Protein AF-A0A947DB75-F1 (afdb_monomer_lite)

Foldseek 3Di:
DDDDPPDDDDDPQQPLLLQLLCLLLVLVVVDDDDLLVVLCVQVVHDSVVSVLSNHSRRRDHDDPVSLVVSCVSSVDDPVSNVSNVVSNCVSCCVVPVVDDPPPPDDDDDDDDDDPVDPVVVVVVVVVVVVVVVVVVVVVVD

Secondary structure (DSSP, 8-state):
-PPP---PPPTTSHHHHHHHHHHHHHHHHSS-TTHHHHHHHHTT--HHHHHHHT-TT--PPPPHHHHHHHHHHTT--HHHHHHHHHHHHHT-GGGTTS------PPP-PPP----S-HHHHHHHHHHHHHHHHHHHHHTT-

Organism: NCBI:txid2840188

Structure (mmCIF, N/CA/C/O backbone):
data_AF-A0A947DB75-F1
#
_entry.id   AF-A0A947DB75-F1
#
loop_
_atom_site.group_PDB
_atom_site.id
_atom_site.type_symbol
_atom_site.label_atom_id
_atom_site.label_alt_id
_atom_site.label_comp_id
_atom_site.label_asym_id
_atom_site.label_entity_id
_atom_site.label_seq_id
_atom_site.pdbx_PDB_ins_code
_atom_site.Cartn_x
_atom_site.Cartn_y
_atom_site.Cartn_z
_atom_site.occupancy
_atom_site.B_iso_or_equiv
_atom_site.auth_seq_id
_atom_site.auth_comp_id
_atom_site.auth_asym_id
_atom_site.auth_atom_id
_atom_site.pdbx_PDB_model_num
ATOM 1 N N . MET A 1 1 ? 28.064 9.585 20.375 1.00 34.94 1 MET A N 1
ATOM 2 C CA . MET A 1 1 ? 27.024 10.282 19.590 1.00 34.94 1 MET A CA 1
ATOM 3 C C . MET A 1 1 ? 26.978 9.583 18.243 1.00 34.94 1 MET A C 1
ATOM 5 O O . MET A 1 1 ? 27.865 9.796 17.429 1.00 34.94 1 MET A O 1
ATOM 9 N N . SER A 1 2 ? 26.093 8.593 18.118 1.00 34.84 2 SER A N 1
ATOM 10 C CA . SER A 1 2 ? 26.123 7.607 17.035 1.00 34.84 2 SER A CA 1
ATOM 11 C C . SER A 1 2 ? 25.718 8.236 15.710 1.00 34.84 2 SER A C 1
ATOM 13 O O . SER A 1 2 ? 24.635 8.803 15.574 1.00 34.84 2 SER A O 1
ATOM 15 N N . VAL A 1 3 ? 26.640 8.137 14.764 1.00 39.44 3 VAL A N 1
ATOM 16 C CA . VAL A 1 3 ? 26.479 8.471 13.355 1.00 39.44 3 VAL A CA 1
ATOM 17 C C . VAL A 1 3 ? 25.422 7.555 12.739 1.00 39.44 3 VAL A C 1
ATOM 19 O O . VAL A 1 3 ? 25.436 6.345 12.948 1.00 39.44 3 VAL A O 1
ATOM 22 N N . GLN A 1 4 ? 24.482 8.169 12.027 1.00 39.66 4 GLN A N 1
ATOM 23 C CA . GLN A 1 4 ? 23.430 7.511 11.263 1.00 39.66 4 GLN A CA 1
ATOM 24 C C . GLN A 1 4 ? 24.050 6.736 10.096 1.00 39.66 4 GLN A C 1
ATOM 26 O O . GLN A 1 4 ? 24.757 7.320 9.275 1.00 39.66 4 GLN A O 1
ATOM 31 N N . ASP A 1 5 ? 23.744 5.442 10.015 1.00 30.77 5 ASP A N 1
ATOM 32 C CA . ASP A 1 5 ? 23.988 4.609 8.839 1.00 30.77 5 ASP A CA 1
ATOM 33 C C . ASP A 1 5 ? 23.106 5.100 7.680 1.00 30.77 5 ASP A C 1
ATOM 35 O O . ASP A 1 5 ? 21.936 4.734 7.531 1.00 30.77 5 ASP A O 1
ATOM 39 N N . ALA A 1 6 ? 23.666 5.994 6.869 1.00 38.47 6 ALA A N 1
ATOM 40 C CA . ALA A 1 6 ? 23.106 6.395 5.592 1.00 38.47 6 ALA A CA 1
ATOM 41 C C . ALA A 1 6 ? 23.396 5.288 4.570 1.00 38.47 6 ALA A C 1
ATOM 43 O O . ALA A 1 6 ? 24.466 5.239 3.963 1.00 38.47 6 ALA A O 1
ATOM 44 N N . ALA A 1 7 ? 22.434 4.384 4.384 1.00 39.88 7 ALA A N 1
ATOM 45 C CA . ALA A 1 7 ? 22.485 3.372 3.339 1.00 39.88 7 ALA A CA 1
ATOM 46 C C . ALA A 1 7 ? 22.646 4.040 1.959 1.00 39.88 7 ALA A C 1
ATOM 48 O O . ALA A 1 7 ? 21.758 4.741 1.471 1.00 39.88 7 ALA A O 1
ATOM 49 N N . THR A 1 8 ? 23.805 3.828 1.337 1.00 35.66 8 THR A N 1
ATOM 50 C CA . THR A 1 8 ? 24.147 4.313 -0.003 1.00 35.66 8 THR A CA 1
ATOM 51 C C . THR A 1 8 ? 23.252 3.652 -1.064 1.00 35.66 8 THR A C 1
ATOM 53 O O . THR A 1 8 ? 23.184 2.420 -1.107 1.00 35.66 8 THR A O 1
ATOM 56 N N . PRO A 1 9 ? 22.581 4.410 -1.953 1.00 43.03 9 PRO A N 1
ATOM 57 C CA . PRO A 1 9 ? 21.864 3.825 -3.079 1.00 43.03 9 PRO A CA 1
ATOM 58 C C . PRO A 1 9 ? 22.856 3.474 -4.200 1.00 43.03 9 PRO A C 1
ATOM 60 O O . PRO A 1 9 ? 23.598 4.329 -4.678 1.00 43.03 9 PRO A O 1
ATOM 63 N N . GLY A 1 10 ? 22.884 2.201 -4.605 1.00 37.94 10 GLY A N 1
ATOM 64 C CA . GLY A 1 10 ? 23.640 1.743 -5.776 1.00 37.94 10 GLY A CA 1
ATOM 65 C C . GLY A 1 10 ? 23.006 2.210 -7.102 1.00 37.94 10 GLY A C 1
ATOM 66 O O . GLY A 1 10 ? 21.806 2.495 -7.127 1.00 37.94 10 GLY A O 1
ATOM 67 N N . PRO A 1 11 ? 23.774 2.279 -8.207 1.00 42.41 11 PRO A N 1
ATOM 68 C CA . PRO A 1 11 ? 23.410 3.055 -9.396 1.00 42.41 11 PRO A CA 1
ATOM 69 C C . PRO A 1 11 ? 22.390 2.407 -10.354 1.00 42.41 11 PRO A C 1
ATOM 71 O O . PRO A 1 11 ? 21.985 3.054 -11.314 1.00 42.41 11 PRO A O 1
ATOM 74 N N . ASP A 1 12 ? 21.886 1.199 -10.082 1.00 45.78 12 ASP A N 1
ATOM 75 C CA . ASP A 1 12 ? 21.067 0.444 -11.053 1.00 45.78 12 ASP A CA 1
ATOM 76 C C . ASP A 1 12 ? 19.551 0.421 -10.744 1.00 45.78 12 ASP A C 1
ATOM 78 O O . ASP A 1 12 ? 18.783 -0.279 -11.396 1.00 45.78 12 ASP A O 1
ATOM 82 N N . GLY A 1 13 ? 19.088 1.186 -9.745 1.00 49.31 13 GLY A N 1
ATOM 83 C CA . GLY A 1 13 ? 17.689 1.166 -9.270 1.00 49.31 13 GLY A CA 1
ATOM 84 C C . GLY A 1 13 ? 16.779 2.290 -9.788 1.00 49.31 13 GLY A C 1
ATOM 85 O O . GLY A 1 13 ? 15.581 2.290 -9.519 1.00 49.31 13 GLY A O 1
ATOM 86 N N . HIS A 1 14 ? 17.317 3.272 -10.511 1.00 56.38 14 HIS A N 1
ATOM 87 C CA . HIS A 1 14 ? 16.596 4.510 -10.830 1.00 56.38 14 HIS A CA 1
ATOM 88 C C . HIS A 1 14 ? 15.458 4.392 -11.870 1.00 56.38 14 HIS A C 1
ATOM 90 O O . HIS A 1 14 ? 14.372 4.919 -11.607 1.00 56.38 14 HIS A O 1
ATOM 96 N N . PRO A 1 15 ? 15.642 3.736 -13.035 1.00 60.50 15 PRO A N 1
ATOM 97 C CA . PRO A 1 15 ? 14.621 3.741 -14.088 1.00 60.50 15 PRO A CA 1
ATOM 98 C C . PRO A 1 15 ? 13.417 2.851 -13.753 1.00 60.50 15 PRO A C 1
ATOM 100 O O . PRO A 1 15 ? 12.274 3.231 -14.006 1.00 60.50 15 PRO A O 1
ATOM 103 N N . ALA A 1 16 ? 13.650 1.704 -13.114 1.00 67.56 16 ALA A N 1
ATOM 104 C CA . ALA A 1 16 ? 12.586 0.772 -12.756 1.00 67.56 16 ALA A CA 1
ATOM 105 C C . ALA A 1 16 ? 11.750 1.274 -11.559 1.00 67.56 16 ALA A C 1
ATOM 107 O O . ALA A 1 16 ? 10.525 1.141 -11.558 1.00 67.56 16 ALA A O 1
ATOM 108 N N . VAL A 1 17 ? 12.370 1.960 -10.583 1.00 76.00 17 VAL A N 1
ATOM 109 C CA . VAL A 1 17 ? 11.629 2.638 -9.502 1.00 76.00 17 VAL A CA 1
ATOM 110 C C . VAL A 1 17 ? 10.739 3.753 -10.049 1.00 76.00 17 VAL A C 1
ATOM 112 O O . VAL A 1 17 ? 9.591 3.904 -9.626 1.00 76.00 17 VAL A O 1
ATOM 115 N N . ALA A 1 18 ? 11.229 4.513 -11.029 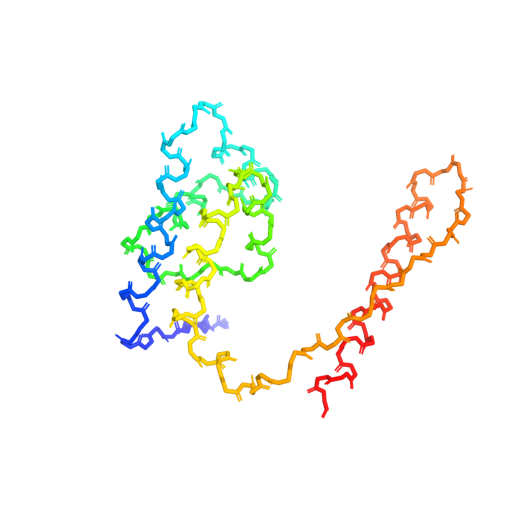1.00 79.81 18 ALA A N 1
ATOM 116 C CA . ALA A 1 18 ? 10.437 5.546 -11.684 1.00 79.81 18 ALA A CA 1
ATOM 117 C C . ALA A 1 18 ? 9.214 4.969 -12.426 1.00 79.81 18 ALA A C 1
ATOM 119 O O . ALA A 1 18 ? 8.152 5.598 -12.423 1.00 79.81 18 ALA A O 1
ATOM 120 N N . ALA A 1 19 ? 9.327 3.767 -13.004 1.00 81.06 19 ALA A N 1
ATOM 121 C CA . ALA A 1 19 ? 8.269 3.135 -13.792 1.00 81.06 19 ALA A CA 1
ATOM 122 C C . ALA A 1 19 ? 7.002 2.836 -12.972 1.00 81.06 19 ALA A C 1
ATOM 124 O O . ALA A 1 19 ? 5.915 3.299 -13.329 1.00 81.06 19 ALA A O 1
ATOM 125 N N . TYR A 1 20 ? 7.109 2.135 -11.837 1.00 83.94 20 TYR A N 1
ATOM 126 C CA . TYR A 1 20 ? 5.922 1.842 -11.019 1.00 83.94 20 TYR A CA 1
ATOM 127 C C . TYR A 1 20 ? 5.376 3.104 -10.325 1.00 83.94 20 TYR A C 1
ATOM 129 O O . TYR A 1 20 ? 4.166 3.245 -10.128 1.00 83.94 20 TYR A O 1
ATOM 137 N N . LYS A 1 21 ? 6.241 4.075 -9.998 1.00 86.38 21 LYS A N 1
ATOM 138 C CA . LYS A 1 21 ? 5.812 5.369 -9.445 1.00 86.38 21 LYS A CA 1
ATOM 139 C C . LYS A 1 21 ? 5.047 6.211 -10.459 1.00 86.38 21 LYS A C 1
ATOM 141 O O . LYS A 1 21 ? 4.132 6.934 -10.070 1.00 86.38 21 LYS A O 1
ATOM 146 N N . ALA A 1 22 ? 5.372 6.107 -11.746 1.00 86.25 22 ALA A N 1
ATOM 147 C CA . ALA A 1 22 ? 4.605 6.752 -12.805 1.00 86.25 22 ALA A CA 1
ATOM 148 C C . ALA A 1 22 ? 3.180 6.182 -12.883 1.00 86.25 22 ALA A C 1
ATOM 150 O O . ALA A 1 22 ? 2.230 6.957 -12.981 1.00 86.25 22 ALA A O 1
ATOM 151 N N . VAL A 1 23 ? 3.022 4.861 -12.727 1.00 86.75 23 VAL A N 1
ATOM 152 C CA . VAL A 1 23 ? 1.701 4.213 -12.636 1.00 86.75 23 VAL A CA 1
ATOM 153 C C . VAL A 1 23 ? 0.933 4.722 -11.413 1.00 86.75 23 VAL A C 1
ATOM 155 O O . VAL A 1 23 ? -0.219 5.128 -11.535 1.00 86.75 23 VAL A O 1
ATOM 158 N N . LEU A 1 24 ? 1.577 4.794 -10.244 1.00 87.12 24 LEU A N 1
ATOM 159 C CA . LEU A 1 24 ? 0.953 5.356 -9.041 1.00 87.12 24 LEU A CA 1
ATOM 160 C C . LEU A 1 24 ? 0.529 6.819 -9.242 1.00 87.12 24 LEU A C 1
ATOM 162 O O . LEU A 1 24 ? -0.578 7.207 -8.869 1.00 87.12 24 LEU A O 1
ATOM 166 N N . ARG A 1 25 ? 1.383 7.637 -9.863 1.00 86.94 25 ARG A N 1
ATOM 167 C CA . ARG A 1 25 ? 1.085 9.038 -10.181 1.00 86.94 25 ARG A CA 1
ATOM 168 C C . ARG A 1 25 ? -0.101 9.168 -11.134 1.00 86.94 25 ARG A C 1
ATOM 170 O O . ARG A 1 25 ? -0.932 10.049 -10.929 1.00 86.94 25 ARG A O 1
ATOM 177 N N . GLU A 1 26 ? -0.184 8.310 -12.147 1.00 86.50 26 GLU A N 1
ATOM 178 C CA . GLU A 1 26 ? -1.293 8.255 -13.101 1.00 86.50 26 GLU A CA 1
ATOM 179 C C . GLU A 1 26 ? -2.610 7.914 -12.388 1.00 86.50 26 GLU A C 1
ATOM 181 O O . GLU A 1 26 ? -3.599 8.635 -12.535 1.00 86.50 26 GLU A O 1
ATOM 186 N N . VAL A 1 27 ? -2.606 6.884 -11.536 1.00 85.38 27 VAL A N 1
ATOM 187 C CA . VAL A 1 27 ? -3.780 6.468 -10.749 1.00 85.38 27 VAL A CA 1
ATOM 188 C C . VAL A 1 27 ? -4.234 7.573 -9.789 1.00 85.38 27 VAL A C 1
ATOM 190 O O . VAL A 1 27 ? -5.431 7.841 -9.680 1.00 85.38 27 VAL A O 1
ATOM 193 N N . LEU A 1 28 ? -3.295 8.266 -9.138 1.00 83.62 28 LEU A N 1
ATOM 194 C CA . LEU A 1 28 ? -3.583 9.416 -8.271 1.00 83.62 28 LEU A CA 1
ATOM 195 C C . LEU A 1 28 ? -4.038 10.663 -9.046 1.00 83.62 28 LEU A C 1
ATOM 197 O O . LEU A 1 28 ? -4.682 11.533 -8.465 1.00 83.62 28 LEU A O 1
ATOM 201 N N . GLY A 1 29 ? -3.672 10.788 -10.324 1.00 80.81 29 GLY A N 1
ATOM 202 C CA . GLY A 1 29 ? -4.079 11.889 -11.201 1.00 80.81 29 GLY A CA 1
ATOM 203 C C . GLY A 1 29 ? -5.495 11.721 -11.754 1.00 80.81 29 GLY A C 1
ATOM 204 O O . GLY A 1 29 ? -6.223 12.701 -11.868 1.00 80.81 29 GLY A O 1
ATOM 205 N N . LYS A 1 30 ? -5.910 10.479 -12.033 1.00 82.19 30 LYS A N 1
ATOM 206 C CA . LYS A 1 30 ? -7.260 10.142 -12.521 1.00 82.19 30 LYS A CA 1
ATOM 207 C C . LYS A 1 30 ? -8.358 10.265 -11.452 1.00 82.19 30 LYS A C 1
ATOM 209 O O . LYS A 1 30 ? -9.535 10.168 -11.786 1.00 82.19 30 LYS A O 1
ATOM 214 N N . ARG A 1 31 ? -8.004 10.443 -10.173 1.00 79.44 31 ARG A N 1
ATOM 215 C CA . ARG A 1 31 ? -8.943 10.402 -9.035 1.00 79.44 31 ARG A CA 1
ATOM 216 C C . ARG A 1 31 ? -8.968 11.743 -8.276 1.00 79.44 31 ARG A C 1
ATOM 218 O O . ARG A 1 31 ? -7.920 12.149 -7.772 1.00 79.44 31 ARG A O 1
ATOM 225 N N . PRO A 1 32 ? -10.125 12.431 -8.161 1.00 70.56 32 PRO A N 1
ATOM 226 C CA . PRO A 1 32 ? -10.227 13.727 -7.477 1.00 70.56 32 PRO A CA 1
ATOM 227 C C . PRO A 1 32 ? -10.161 13.688 -5.934 1.00 70.56 32 PRO A C 1
ATOM 229 O O . PRO A 1 32 ? -10.093 12.640 -5.297 1.00 70.56 32 PRO A O 1
ATOM 232 N N . SER A 1 33 ? -10.146 14.905 -5.382 1.00 55.91 33 SER A N 1
ATOM 233 C CA . SER A 1 33 ? -9.870 15.433 -4.034 1.00 55.91 33 SER A CA 1
ATOM 234 C C . SER A 1 33 ? -9.943 14.489 -2.826 1.00 55.91 33 SER A C 1
ATOM 236 O O . SER A 1 33 ? -10.990 13.960 -2.476 1.00 55.91 33 SER A O 1
ATOM 238 N N . GLY A 1 34 ? -8.826 14.393 -2.097 1.00 69.62 34 GLY A N 1
ATOM 239 C CA . GLY A 1 34 ? -8.740 13.741 -0.783 1.00 69.62 34 GLY A CA 1
ATOM 240 C C . GLY A 1 34 ? -7.991 12.409 -0.778 1.00 69.62 34 GLY A C 1
ATOM 241 O O . GLY A 1 34 ? -7.531 11.997 0.279 1.00 69.62 34 GLY A O 1
ATOM 242 N N . MET A 1 35 ? -7.758 11.782 -1.938 1.00 80.75 35 MET A N 1
ATOM 243 C CA . MET A 1 35 ? -7.051 10.493 -2.026 1.00 80.75 35 MET A CA 1
ATOM 244 C C . MET A 1 35 ? -5.645 10.538 -1.416 1.00 80.75 35 MET A C 1
ATOM 246 O O . MET A 1 35 ? -5.269 9.659 -0.653 1.00 80.75 35 MET A O 1
ATOM 250 N N . ARG A 1 36 ? -4.883 11.610 -1.675 1.00 80.69 36 ARG A N 1
ATOM 251 C CA . ARG A 1 36 ? -3.548 11.792 -1.075 1.00 80.69 36 ARG A CA 1
ATOM 252 C C . ARG A 1 36 ? -3.601 11.901 0.449 1.00 80.69 36 ARG A C 1
ATOM 254 O O . ARG A 1 36 ? -2.695 11.424 1.119 1.00 80.69 36 ARG A O 1
ATOM 261 N N . ARG A 1 37 ? -4.661 12.511 0.985 1.00 80.06 37 ARG A N 1
ATOM 262 C CA . ARG A 1 37 ? -4.885 12.641 2.428 1.00 80.06 37 ARG A CA 1
ATOM 263 C C . ARG A 1 37 ? -5.317 11.307 3.039 1.00 80.06 37 ARG A C 1
ATOM 265 O O . ARG A 1 37 ? -4.712 10.889 4.012 1.00 80.06 37 ARG A O 1
ATOM 272 N N . ARG A 1 38 ? -6.266 10.603 2.415 1.00 81.12 38 ARG A N 1
ATOM 273 C CA . ARG A 1 38 ? -6.700 9.257 2.828 1.00 81.12 38 ARG A CA 1
ATOM 274 C C . ARG A 1 38 ? -5.554 8.251 2.789 1.00 81.12 38 ARG A C 1
ATOM 276 O O . ARG A 1 38 ? -5.444 7.415 3.671 1.00 81.12 38 ARG A O 1
ATOM 283 N N . LEU A 1 39 ? -4.679 8.361 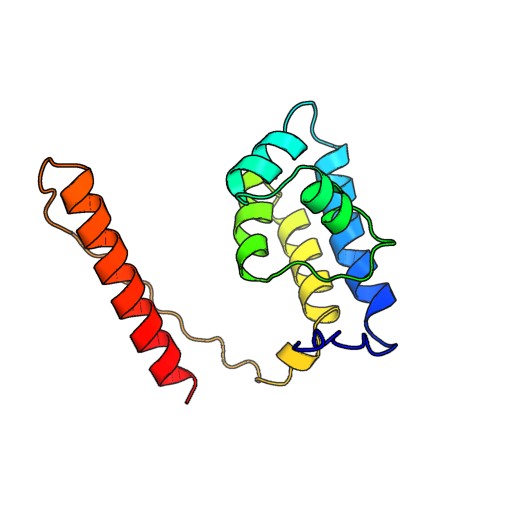1.791 1.00 83.00 39 LEU A N 1
ATOM 284 C CA . LEU A 1 39 ? -3.483 7.535 1.698 1.00 83.00 39 LEU A CA 1
ATOM 285 C C . LEU A 1 39 ? -2.472 7.874 2.799 1.00 83.00 39 LEU A C 1
ATOM 287 O O . LEU A 1 39 ? -1.875 6.972 3.366 1.00 83.00 39 LEU A O 1
ATOM 291 N N . ALA A 1 40 ? -2.296 9.154 3.134 1.00 83.19 40 ALA A N 1
ATOM 292 C CA . ALA A 1 40 ? -1.444 9.558 4.251 1.00 83.19 40 ALA A CA 1
ATOM 293 C C . ALA A 1 40 ? -1.979 9.010 5.589 1.00 83.19 40 ALA A C 1
ATOM 295 O O . ALA A 1 40 ? -1.217 8.431 6.359 1.00 83.19 40 ALA A O 1
ATOM 296 N N . GLU A 1 41 ? -3.292 9.122 5.814 1.00 80.25 41 GLU A N 1
ATOM 297 C CA . GLU A 1 41 ? -3.988 8.595 6.995 1.00 80.25 41 GLU A CA 1
ATOM 298 C C . GLU A 1 41 ? -3.863 7.063 7.092 1.00 80.25 41 GLU A C 1
ATOM 300 O O . GLU A 1 41 ? -3.451 6.558 8.129 1.00 80.25 41 GLU A O 1
ATOM 305 N N . ALA A 1 42 ? -4.124 6.327 6.005 1.00 77.06 42 ALA A N 1
ATOM 306 C CA . ALA A 1 42 ? -4.053 4.860 5.978 1.00 77.06 42 ALA A CA 1
ATOM 307 C C . ALA A 1 42 ? -2.629 4.300 6.120 1.00 77.06 42 ALA A C 1
ATOM 309 O O . ALA A 1 42 ? -2.447 3.173 6.565 1.00 77.06 42 ALA A O 1
ATOM 310 N N . LEU A 1 43 ? -1.617 5.073 5.723 1.00 76.56 43 LEU A N 1
ATOM 311 C CA . LEU A 1 43 ? -0.215 4.695 5.888 1.00 76.56 43 LEU A CA 1
ATOM 312 C C . LEU A 1 43 ? 0.355 5.138 7.243 1.00 76.56 43 LEU A C 1
ATOM 314 O O . LEU A 1 43 ? 1.520 4.856 7.512 1.00 76.56 43 LEU A O 1
ATOM 318 N N . GLU A 1 44 ? -0.424 5.858 8.060 1.00 72.50 44 GLU A N 1
ATOM 319 C CA . GLU A 1 44 ? 0.036 6.530 9.283 1.00 72.50 44 GLU A CA 1
ATOM 320 C C . GLU A 1 44 ? 1.269 7.424 9.026 1.00 72.50 44 GLU A C 1
ATOM 322 O O . GLU A 1 44 ? 2.190 7.543 9.838 1.00 72.50 44 GLU A O 1
ATOM 327 N N . ARG A 1 45 ? 1.321 8.053 7.842 1.00 79.56 45 ARG A N 1
ATOM 328 C CA . ARG A 1 45 ? 2.434 8.904 7.390 1.00 79.56 45 ARG A CA 1
ATOM 329 C C . ARG A 1 45 ? 1.976 10.316 7.052 1.00 79.56 45 ARG A C 1
ATOM 331 O O . ARG A 1 45 ? 0.799 10.617 6.900 1.00 79.56 45 ARG A O 1
ATOM 338 N N . ASN A 1 46 ? 2.951 11.211 6.908 1.00 76.62 46 ASN A N 1
ATOM 339 C CA . ASN A 1 46 ? 2.689 12.593 6.525 1.00 76.62 46 ASN A CA 1
ATOM 340 C C . ASN A 1 46 ? 2.359 12.733 5.014 1.00 76.62 46 ASN A C 1
ATOM 342 O O . ASN A 1 46 ? 2.760 11.897 4.199 1.00 76.62 46 ASN A O 1
ATOM 346 N N . PRO A 1 47 ? 1.673 13.816 4.597 1.00 72.19 47 PRO A N 1
ATOM 347 C CA . PRO A 1 47 ? 1.382 14.086 3.181 1.00 72.19 47 PRO A CA 1
ATOM 348 C C . PRO A 1 47 ? 2.634 14.227 2.293 1.00 72.19 47 PRO A C 1
ATOM 350 O O . PRO A 1 47 ? 2.579 14.005 1.077 1.00 72.19 47 PRO A O 1
ATOM 353 N N . SER A 1 48 ? 3.777 14.573 2.892 1.00 72.38 48 SER A N 1
ATOM 354 C CA . SER A 1 48 ? 5.072 14.650 2.210 1.00 72.38 48 SER A CA 1
ATOM 355 C C . SER A 1 48 ? 5.549 13.273 1.747 1.00 72.38 48 SER A C 1
ATOM 357 O O . SER A 1 48 ? 6.033 13.149 0.625 1.00 72.38 48 SER A O 1
ATOM 359 N N . PHE A 1 49 ? 5.341 12.227 2.550 1.00 78.75 49 PHE A N 1
ATOM 360 C CA . PHE A 1 49 ? 5.649 10.844 2.191 1.00 78.75 49 PHE A CA 1
ATOM 361 C C . PHE A 1 49 ? 4.853 10.409 0.960 1.00 78.75 49 PHE A C 1
ATOM 363 O O . PHE A 1 49 ? 5.429 9.904 -0.001 1.00 78.75 49 PHE A O 1
ATOM 370 N N . VAL A 1 50 ? 3.548 10.703 0.930 1.00 80.75 50 VAL A N 1
ATOM 371 C CA . VAL A 1 50 ? 2.682 10.427 -0.230 1.00 80.75 50 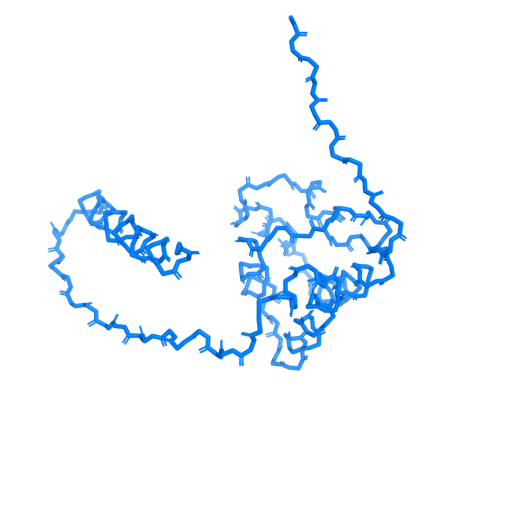VAL A CA 1
ATOM 372 C C . VAL A 1 50 ? 3.197 11.123 -1.495 1.00 80.75 50 VAL A C 1
ATOM 374 O O . VAL A 1 50 ? 3.209 10.542 -2.581 1.00 80.75 50 VAL A O 1
ATOM 377 N N . SER A 1 51 ? 3.676 12.357 -1.356 1.00 79.75 51 SER A N 1
ATOM 378 C CA . SER A 1 51 ? 4.254 13.113 -2.470 1.00 79.75 51 SER A CA 1
ATOM 379 C C . SER A 1 51 ? 5.584 12.517 -2.955 1.00 79.75 51 SER A C 1
ATOM 381 O O . SER A 1 51 ? 5.838 12.497 -4.156 1.00 79.75 51 SER A O 1
ATOM 383 N N . GLN A 1 52 ? 6.407 11.977 -2.051 1.00 80.56 52 GLN A N 1
ATOM 384 C CA . GLN A 1 52 ? 7.680 11.322 -2.383 1.00 80.56 52 GLN A CA 1
ATOM 385 C C . GLN A 1 52 ? 7.487 9.970 -3.084 1.00 80.56 52 GLN A C 1
ATOM 387 O O . GLN A 1 52 ? 8.191 9.665 -4.050 1.00 80.56 52 GLN A O 1
ATOM 392 N N . ILE A 1 53 ? 6.520 9.158 -2.643 1.00 83.00 53 ILE A N 1
ATOM 393 C CA . ILE A 1 53 ? 6.239 7.861 -3.278 1.00 83.00 53 ILE A CA 1
ATOM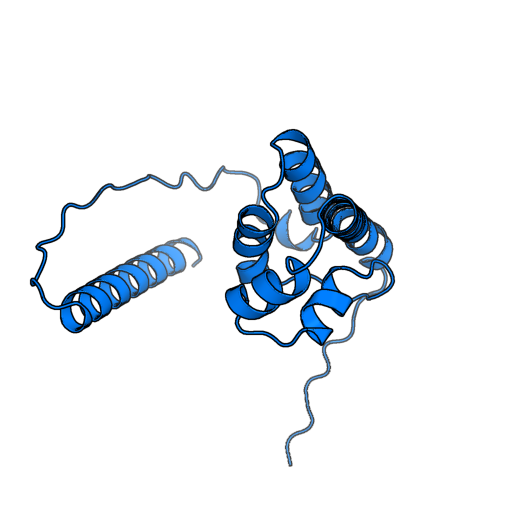 394 C C . ILE A 1 53 ? 5.553 8.016 -4.639 1.00 83.00 53 ILE A C 1
ATOM 396 O O . ILE A 1 53 ? 5.757 7.184 -5.515 1.00 83.00 53 ILE A O 1
ATOM 400 N N . ALA A 1 54 ? 4.791 9.095 -4.843 1.00 81.94 54 ALA A N 1
ATOM 401 C CA . ALA A 1 54 ? 4.140 9.407 -6.113 1.00 81.94 54 ALA A CA 1
ATOM 402 C C . ALA A 1 54 ? 5.040 10.181 -7.095 1.00 81.94 54 ALA A C 1
ATOM 404 O O . ALA A 1 54 ? 4.628 10.424 -8.229 1.00 81.94 54 ALA A O 1
ATOM 405 N N . ASN A 1 55 ? 6.240 10.603 -6.680 1.00 79.50 55 ASN A N 1
ATOM 406 C CA . ASN A 1 55 ? 7.189 11.307 -7.538 1.00 79.50 55 ASN A CA 1
ATOM 407 C C . ASN A 1 55 ? 8.198 10.319 -8.160 1.00 79.50 55 ASN A C 1
ATOM 409 O O . ASN A 1 55 ? 9.061 9.812 -7.437 1.00 79.50 55 ASN A O 1
ATOM 413 N N . PRO A 1 56 ? 8.156 10.083 -9.487 1.00 79.62 56 PRO A N 1
ATOM 414 C CA . PRO A 1 56 ? 9.100 9.195 -10.170 1.00 79.62 56 PRO A CA 1
ATOM 415 C C . PRO A 1 56 ? 10.561 9.648 -10.077 1.00 79.62 56 PRO A C 1
ATOM 417 O O . PRO A 1 56 ? 11.456 8.817 -10.160 1.00 79.62 56 PRO A O 1
ATOM 420 N N . ALA A 1 57 ? 10.811 10.947 -9.879 1.00 73.00 57 ALA A N 1
ATOM 421 C CA . ALA A 1 57 ? 12.162 11.488 -9.737 1.00 73.00 57 ALA A CA 1
ATOM 422 C C . ALA A 1 57 ? 12.784 11.203 -8.357 1.00 73.00 57 ALA A C 1
ATOM 424 O O . ALA A 1 57 ? 13.977 11.423 -8.166 1.00 73.00 57 ALA A O 1
ATOM 425 N N . TYR A 1 58 ? 11.993 10.735 -7.383 1.00 75.06 58 TYR A N 1
ATOM 426 C CA . TYR A 1 58 ? 12.494 10.438 -6.045 1.00 75.06 58 TYR A CA 1
ATOM 427 C C . TYR A 1 58 ? 13.035 8.996 -5.991 1.00 75.06 58 TYR A C 1
ATOM 429 O O . TYR A 1 58 ? 12.258 8.066 -6.224 1.00 75.06 58 TYR A O 1
ATOM 437 N N . PRO A 1 59 ? 14.320 8.772 -5.663 1.00 64.31 59 PRO A N 1
ATOM 438 C CA . PRO A 1 59 ? 14.947 7.446 -5.737 1.00 64.31 59 PRO A CA 1
ATOM 439 C C . PRO A 1 59 ? 14.435 6.453 -4.695 1.00 64.31 59 PRO A C 1
ATOM 441 O O . PRO A 1 59 ? 14.549 5.247 -4.890 1.00 64.31 59 PRO A O 1
ATOM 444 N N . THR A 1 60 ? 13.881 6.934 -3.579 1.00 71.75 60 THR A N 1
ATOM 445 C CA . THR A 1 60 ? 13.537 6.068 -2.449 1.00 71.75 60 THR A CA 1
ATOM 446 C C . THR A 1 60 ? 12.410 5.098 -2.820 1.00 71.75 60 THR A C 1
ATOM 448 O O . THR A 1 60 ? 11.315 5.559 -3.173 1.00 71.75 60 THR A O 1
ATOM 451 N N . PRO A 1 61 ? 12.635 3.774 -2.749 1.00 73.06 61 PRO A N 1
ATOM 452 C CA . PRO A 1 61 ? 11.620 2.784 -3.082 1.00 73.06 61 PRO A CA 1
ATOM 453 C C . PRO A 1 61 ? 10.465 2.785 -2.074 1.00 73.06 61 PRO A C 1
ATOM 455 O O . PRO A 1 61 ? 10.608 3.228 -0.935 1.00 73.06 61 PRO A O 1
ATOM 458 N N . ILE A 1 62 ? 9.300 2.285 -2.499 1.00 78.25 62 ILE A N 1
ATOM 459 C CA . ILE A 1 62 ? 8.129 2.162 -1.619 1.00 78.25 62 ILE A CA 1
ATOM 460 C C . ILE A 1 62 ? 8.307 0.900 -0.765 1.00 78.25 62 ILE A C 1
ATOM 462 O O . ILE A 1 62 ? 8.459 -0.181 -1.345 1.00 78.25 62 ILE A O 1
ATOM 466 N N . PRO A 1 63 ? 8.261 0.997 0.578 1.00 75.50 63 PRO A N 1
ATOM 467 C CA . PRO A 1 63 ? 8.297 -0.172 1.444 1.00 75.50 63 PRO A CA 1
ATOM 468 C C . PRO A 1 63 ? 7.159 -1.141 1.135 1.00 75.50 63 PRO A C 1
ATOM 470 O O . PRO A 1 63 ? 6.019 -0.749 0.911 1.00 75.50 63 PRO A O 1
ATOM 473 N N . VAL A 1 64 ? 7.473 -2.426 1.188 1.00 74.44 64 VAL A N 1
ATOM 474 C CA . VAL A 1 64 ? 6.578 -3.531 0.817 1.00 74.44 64 VAL A CA 1
ATOM 475 C C . VAL A 1 64 ? 5.313 -3.532 1.661 1.00 74.44 64 VAL A C 1
ATOM 477 O O . VAL A 1 64 ? 4.225 -3.704 1.127 1.00 74.44 64 VAL A O 1
ATOM 480 N N . ALA A 1 65 ? 5.464 -3.257 2.958 1.00 73.19 65 ALA A N 1
ATOM 481 C CA . ALA A 1 65 ? 4.361 -3.153 3.905 1.00 73.19 65 ALA A CA 1
ATOM 482 C C . ALA A 1 65 ? 3.316 -2.096 3.506 1.00 73.19 65 ALA A C 1
ATOM 484 O O . ALA A 1 65 ? 2.197 -2.131 3.993 1.00 73.19 65 ALA A O 1
ATOM 485 N N . HIS A 1 66 ? 3.668 -1.153 2.628 1.00 79.12 66 HIS A N 1
ATOM 486 C CA . HIS A 1 66 ? 2.763 -0.108 2.156 1.00 79.12 66 HIS A CA 1
ATOM 487 C C . HIS A 1 66 ? 2.156 -0.415 0.783 1.00 79.12 66 HIS A C 1
ATOM 489 O O . HIS A 1 66 ? 1.208 0.255 0.384 1.00 79.12 66 HIS A O 1
ATOM 495 N N . VAL A 1 67 ? 2.675 -1.403 0.044 1.00 83.00 67 VAL A N 1
ATOM 496 C CA . VAL A 1 67 ? 2.249 -1.685 -1.336 1.00 83.00 67 VAL A CA 1
ATOM 497 C C . VAL A 1 67 ? 0.797 -2.148 -1.391 1.00 83.00 67 VAL A C 1
ATOM 499 O O . VAL A 1 67 ? 0.029 -1.614 -2.188 1.00 83.00 67 VAL A O 1
ATOM 502 N N . GLU A 1 68 ? 0.401 -3.093 -0.538 1.00 79.25 68 GLU A N 1
ATOM 503 C CA . GLU A 1 68 ? -0.978 -3.598 -0.506 1.00 79.25 68 GLU A CA 1
ATOM 504 C C . GLU A 1 68 ? -1.964 -2.489 -0.128 1.00 79.25 68 GLU A C 1
ATOM 506 O O . GLU A 1 68 ? -2.903 -2.223 -0.878 1.00 79.25 68 GLU A O 1
ATOM 511 N N . THR A 1 69 ? -1.666 -1.732 0.931 1.00 81.25 69 THR A N 1
ATOM 512 C CA . THR A 1 69 ? -2.476 -0.582 1.358 1.00 81.25 69 THR A CA 1
ATOM 513 C C . THR A 1 69 ? -2.623 0.466 0.252 1.00 81.25 69 THR A C 1
ATOM 515 O O . THR A 1 69 ? -3.707 1.007 0.044 1.00 81.25 69 THR A O 1
ATOM 518 N N . ILE A 1 70 ? -1.556 0.756 -0.504 1.00 84.62 70 ILE A N 1
ATOM 519 C CA . ILE A 1 70 ? -1.614 1.699 -1.630 1.00 84.62 70 ILE A CA 1
ATOM 520 C C . ILE A 1 70 ? -2.558 1.190 -2.724 1.00 84.62 70 ILE A C 1
ATOM 522 O O . ILE A 1 70 ? -3.377 1.968 -3.218 1.00 84.62 70 ILE A O 1
ATOM 526 N N . LEU A 1 71 ? -2.452 -0.088 -3.102 1.00 84.19 71 LEU A N 1
ATOM 527 C CA . LEU A 1 71 ? -3.280 -0.689 -4.152 1.00 84.19 71 LEU A CA 1
ATOM 528 C C . LEU A 1 71 ? -4.768 -0.682 -3.779 1.00 84.19 71 LEU A C 1
ATOM 530 O O . LEU A 1 71 ? -5.614 -0.383 -4.628 1.00 84.19 71 LEU A O 1
ATOM 534 N N . GLU A 1 72 ? -5.071 -0.963 -2.513 1.00 80.62 72 GLU A N 1
ATOM 535 C CA . GLU A 1 72 ? -6.429 -0.989 -1.969 1.00 80.62 72 GLU A CA 1
ATOM 536 C C . GLU A 1 72 ? -7.044 0.410 -1.872 1.00 80.62 72 GLU A C 1
ATOM 538 O O . GLU A 1 72 ? -8.122 0.652 -2.418 1.00 80.62 72 GLU A O 1
ATOM 543 N N . ILE A 1 73 ? -6.344 1.359 -1.240 1.00 83.06 73 ILE A N 1
ATOM 544 C CA . ILE A 1 73 ? -6.847 2.725 -1.020 1.00 83.06 73 ILE A CA 1
ATOM 545 C C . ILE A 1 73 ? -6.999 3.478 -2.338 1.00 83.06 73 ILE A C 1
ATOM 547 O O . ILE A 1 73 ? -7.975 4.198 -2.548 1.00 83.06 73 ILE A O 1
ATOM 551 N N . CYS A 1 74 ? -6.061 3.289 -3.264 1.00 81.94 74 CYS A N 1
ATOM 552 C CA . CYS A 1 74 ? -6.140 3.906 -4.579 1.00 81.94 74 CYS A CA 1
ATOM 553 C C . CYS A 1 74 ? -7.079 3.144 -5.533 1.00 81.94 74 CYS A C 1
ATOM 555 O O . CYS A 1 74 ? -7.087 3.475 -6.712 1.00 81.94 74 CYS A O 1
ATOM 557 N N . HIS A 1 75 ? -7.833 2.142 -5.053 1.00 81.62 75 HIS A N 1
ATOM 558 C CA . HIS A 1 75 ? -8.722 1.225 -5.784 1.00 81.62 75 HIS A CA 1
ATOM 559 C C . HIS A 1 75 ? -8.258 0.888 -7.207 1.00 81.62 75 HIS A C 1
ATOM 561 O O . HIS A 1 75 ? -8.978 1.147 -8.178 1.00 81.62 75 HIS A O 1
ATOM 567 N N . PHE A 1 76 ? -7.040 0.364 -7.343 1.00 82.12 76 PHE A N 1
ATOM 568 C CA . PHE A 1 76 ? -6.469 -0.005 -8.640 1.00 82.12 76 PHE A CA 1
ATOM 569 C C . PHE A 1 76 ? -7.401 -0.957 -9.407 1.00 82.12 76 PHE A C 1
ATOM 571 O O . PHE A 1 76 ? -7.919 -1.921 -8.841 1.00 82.12 76 PHE A O 1
ATOM 578 N N . SER A 1 77 ? -7.582 -0.728 -10.710 1.00 81.88 77 SER A N 1
ATOM 579 C CA . SER A 1 77 ? -8.173 -1.753 -11.579 1.00 81.88 77 SER A CA 1
ATOM 580 C C . SER A 1 77 ? -7.232 -2.958 -11.705 1.00 81.88 77 SER A C 1
ATOM 582 O O . SER A 1 77 ? -6.025 -2.848 -11.476 1.00 81.88 77 SER A O 1
ATOM 584 N N . ALA A 1 78 ? -7.755 -4.116 -12.114 1.00 78.31 78 ALA A N 1
ATOM 585 C CA . ALA A 1 78 ? -6.944 -5.326 -12.281 1.00 78.31 78 ALA A CA 1
ATOM 586 C C . ALA A 1 78 ? -5.754 -5.117 -13.243 1.00 78.31 78 ALA A C 1
ATOM 588 O O . ALA A 1 78 ? -4.644 -5.572 -12.964 1.00 78.31 78 ALA A O 1
ATOM 589 N N . ALA A 1 79 ? -5.963 -4.364 -14.329 1.00 79.44 79 ALA A N 1
ATOM 590 C CA . ALA A 1 79 ? -4.923 -4.030 -15.300 1.00 79.44 79 ALA A CA 1
ATOM 591 C C . ALA A 1 79 ? -3.860 -3.077 -14.722 1.00 79.44 79 ALA A C 1
ATOM 593 O O . ALA A 1 79 ? -2.663 -3.301 -14.899 1.00 79.44 79 ALA A O 1
ATOM 594 N N . GLU A 1 80 ? -4.275 -2.039 -13.986 1.00 82.69 80 GLU A N 1
ATOM 595 C CA . GLU A 1 80 ? -3.348 -1.110 -13.325 1.00 82.69 80 GLU A CA 1
ATOM 596 C C . GLU A 1 80 ? -2.530 -1.818 -12.240 1.00 82.69 80 GLU A C 1
ATOM 598 O O . GLU A 1 80 ? -1.331 -1.574 -12.119 1.00 82.69 80 GLU A O 1
ATOM 603 N N . ARG A 1 81 ? -3.157 -2.724 -11.476 1.00 84.31 81 ARG A N 1
ATOM 604 C CA . ARG A 1 81 ? -2.496 -3.517 -10.432 1.00 84.31 81 ARG A CA 1
ATOM 605 C C . ARG A 1 81 ? -1.419 -4.421 -11.022 1.00 84.31 81 ARG A C 1
ATOM 607 O O . ARG A 1 81 ? -0.302 -4.434 -10.514 1.00 84.31 81 ARG A O 1
ATOM 614 N N . ALA A 1 82 ? -1.737 -5.146 -12.095 1.00 82.19 82 ALA A N 1
ATOM 615 C CA . ALA A 1 82 ? -0.776 -6.008 -12.779 1.00 82.19 82 ALA A CA 1
ATOM 616 C C . ALA A 1 82 ? 0.417 -5.203 -13.320 1.00 82.19 82 ALA A C 1
ATOM 618 O O . ALA A 1 82 ? 1.567 -5.576 -13.103 1.00 82.19 82 ALA A O 1
ATOM 619 N N . ARG A 1 83 ? 0.147 -4.052 -13.950 1.00 83.19 83 ARG A N 1
ATOM 620 C CA . ARG A 1 83 ? 1.182 -3.159 -14.488 1.00 83.19 83 ARG A CA 1
ATOM 621 C C . ARG A 1 83 ? 2.073 -2.565 -13.393 1.00 83.19 83 ARG A C 1
ATOM 623 O O . ARG A 1 83 ? 3.283 -2.477 -13.578 1.00 83.19 83 ARG A O 1
ATOM 630 N N . PHE A 1 84 ? 1.489 -2.172 -12.260 1.00 85.69 84 PHE A N 1
ATOM 631 C CA . PHE A 1 84 ? 2.236 -1.667 -11.107 1.00 85.69 84 PHE A CA 1
ATOM 632 C C . PHE A 1 84 ? 3.143 -2.744 -10.506 1.00 85.69 84 PHE A C 1
ATOM 634 O O . PHE A 1 84 ? 4.317 -2.476 -10.273 1.00 85.69 84 PHE A O 1
ATOM 641 N N . LEU A 1 85 ? 2.619 -3.953 -10.277 1.00 84.81 85 LEU A N 1
ATOM 642 C CA . LEU A 1 85 ? 3.373 -5.044 -9.658 1.00 84.81 85 LEU A CA 1
ATOM 643 C C . LEU A 1 85 ? 4.511 -5.547 -10.548 1.00 84.81 85 LEU A C 1
ATOM 645 O O . LEU A 1 85 ? 5.613 -5.718 -10.044 1.00 84.81 85 LEU A O 1
ATOM 649 N N . ALA A 1 86 ? 4.285 -5.684 -11.858 1.00 82.88 86 ALA A N 1
ATOM 650 C CA . ALA A 1 86 ? 5.337 -6.076 -12.797 1.00 82.88 86 ALA A CA 1
ATOM 651 C C . ALA A 1 86 ? 6.524 -5.094 -12.766 1.00 82.88 86 ALA A C 1
ATOM 653 O O . ALA A 1 86 ? 7.672 -5.500 -12.602 1.00 82.88 86 ALA A O 1
ATOM 654 N N . ALA A 1 87 ? 6.240 -3.788 -12.823 1.00 82.62 87 ALA A N 1
ATOM 655 C CA . ALA A 1 87 ? 7.269 -2.754 -12.723 1.00 82.62 87 ALA A CA 1
ATOM 656 C C . ALA A 1 87 ? 7.907 -2.688 -11.320 1.00 82.62 87 ALA A C 1
ATOM 658 O O . ALA A 1 87 ? 9.085 -2.361 -11.178 1.00 82.62 87 ALA A O 1
ATOM 659 N N . TYR A 1 88 ? 7.145 -2.992 -10.265 1.00 82.88 88 TYR A N 1
ATOM 660 C CA . TYR A 1 88 ? 7.652 -3.037 -8.894 1.00 82.88 88 TYR A CA 1
ATOM 661 C C . TYR A 1 88 ? 8.612 -4.215 -8.672 1.00 82.88 88 TYR A C 1
ATOM 663 O O 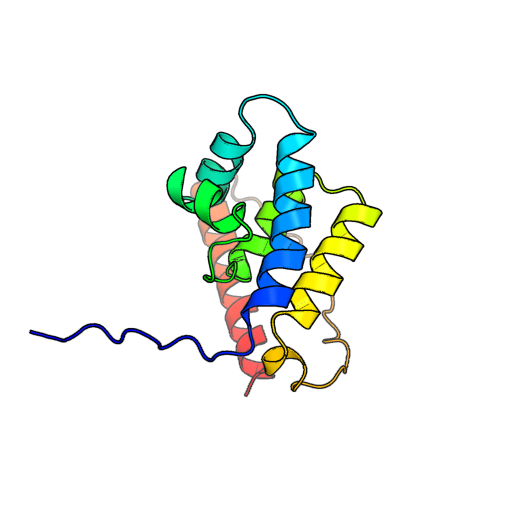. TYR A 1 88 ? 9.621 -4.051 -7.989 1.00 82.88 88 TYR A O 1
ATOM 671 N N . GLU A 1 89 ? 8.340 -5.380 -9.259 1.00 78.12 89 GLU A N 1
ATOM 672 C CA . GLU A 1 89 ? 9.215 -6.557 -9.207 1.00 78.12 89 GLU A CA 1
ATOM 673 C C . GLU A 1 89 ? 10.516 -6.337 -9.985 1.00 78.12 89 GLU A C 1
ATOM 675 O O . GLU A 1 89 ? 11.597 -6.597 -9.453 1.00 78.12 89 GLU A O 1
ATOM 680 N N . GLU A 1 90 ? 10.425 -5.771 -11.191 1.00 77.75 90 GLU A N 1
ATOM 681 C CA . GLU A 1 90 ? 11.582 -5.407 -12.018 1.00 77.75 90 GLU A CA 1
ATOM 682 C C . GLU A 1 90 ? 12.512 -4.414 -11.302 1.00 77.75 90 GLU A C 1
ATOM 684 O O . GLU A 1 90 ? 13.735 -4.531 -11.365 1.00 77.75 90 GLU A O 1
ATOM 689 N N . ALA A 1 91 ? 11.938 -3.479 -10.538 1.00 75.19 91 ALA A N 1
ATOM 690 C CA . ALA A 1 91 ? 12.686 -2.494 -9.759 1.00 75.19 91 ALA A CA 1
ATOM 691 C C . ALA A 1 91 ? 13.418 -3.059 -8.536 1.00 75.19 91 ALA A C 1
ATOM 693 O O . ALA A 1 91 ? 14.281 -2.384 -7.972 1.00 75.19 91 ALA A O 1
ATOM 694 N N . HIS A 1 92 ? 13.097 -4.284 -8.113 1.00 73.44 92 HIS A N 1
ATOM 695 C CA . HIS A 1 92 ? 13.665 -4.899 -6.915 1.00 73.44 92 HIS A CA 1
ATOM 696 C C . HIS A 1 92 ? 14.287 -6.279 -7.215 1.00 73.44 92 HIS A C 1
ATOM 698 O O . HIS A 1 92 ? 13.889 -7.284 -6.622 1.00 73.44 92 HIS A O 1
ATOM 704 N N . PRO A 1 93 ? 15.345 -6.360 -8.049 1.00 56.22 93 PRO A N 1
ATOM 705 C CA . PRO A 1 93 ? 15.930 -7.628 -8.502 1.00 56.22 93 PRO A CA 1
ATOM 706 C C . PRO A 1 93 ? 16.619 -8.443 -7.392 1.00 56.22 93 PRO A C 1
ATOM 708 O O . PRO A 1 93 ? 16.743 -9.660 -7.508 1.00 56.22 93 PRO A O 1
ATOM 711 N N . ARG A 1 94 ? 16.995 -7.838 -6.251 1.00 53.34 94 ARG A N 1
ATOM 712 C CA . ARG A 1 94 ? 17.462 -8.593 -5.061 1.00 53.34 94 ARG A CA 1
ATOM 713 C C . ARG A 1 94 ? 16.371 -9.474 -4.431 1.00 53.34 94 ARG A C 1
ATOM 715 O O . ARG A 1 94 ? 16.699 -10.345 -3.632 1.00 53.34 94 ARG A O 1
ATOM 722 N N . ARG A 1 95 ? 15.102 -9.304 -4.821 1.00 53.81 95 ARG A N 1
ATOM 723 C CA . ARG A 1 95 ? 14.005 -10.240 -4.515 1.00 53.81 95 ARG A CA 1
ATOM 724 C C . ARG A 1 95 ? 13.841 -11.359 -5.536 1.00 53.81 95 ARG A C 1
ATOM 726 O O . ARG A 1 95 ? 13.329 -12.407 -5.166 1.00 53.81 95 ARG A O 1
ATOM 733 N N . ALA A 1 96 ? 14.336 -11.196 -6.763 1.00 44.16 96 ALA A N 1
ATOM 734 C CA . ALA A 1 96 ? 14.294 -12.236 -7.792 1.00 44.16 96 ALA A CA 1
ATOM 735 C C . ALA A 1 96 ? 15.257 -13.409 -7.510 1.00 44.16 96 ALA A C 1
ATOM 737 O O . ALA A 1 96 ? 15.157 -14.458 -8.140 1.00 44.16 96 ALA A O 1
ATOM 738 N N . ARG A 1 97 ? 16.181 -13.268 -6.543 1.00 39.12 97 ARG A N 1
ATOM 739 C CA . ARG A 1 97 ? 17.133 -14.328 -6.159 1.00 39.12 97 ARG A CA 1
ATOM 740 C C . ARG A 1 97 ? 16.621 -15.292 -5.079 1.00 39.12 97 ARG A C 1
ATOM 742 O O . ARG A 1 97 ? 17.385 -16.147 -4.641 1.00 39.12 97 ARG A O 1
ATOM 749 N N . ARG A 1 98 ? 15.348 -15.196 -4.672 1.00 40.62 98 ARG A N 1
ATOM 750 C CA . ARG A 1 98 ? 14.632 -16.323 -4.051 1.00 40.62 98 ARG A CA 1
ATOM 751 C C . ARG A 1 98 ? 13.735 -16.899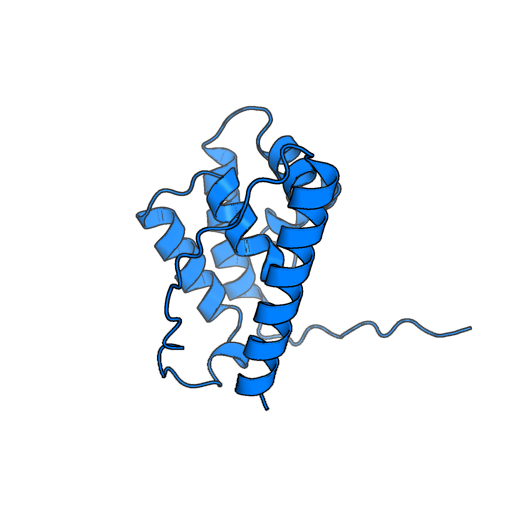 -5.154 1.00 40.62 98 ARG A C 1
ATOM 753 O O . ARG A 1 98 ? 12.739 -16.261 -5.491 1.00 40.62 98 ARG A O 1
ATOM 760 N N . PRO A 1 99 ? 14.135 -17.998 -5.814 1.00 39.31 99 PRO A N 1
ATOM 761 C CA . PRO A 1 99 ? 13.412 -18.495 -6.972 1.00 39.31 99 PRO A CA 1
ATOM 762 C C . PRO A 1 99 ? 11.995 -18.884 -6.551 1.00 39.31 99 PRO A C 1
ATOM 764 O O . PRO A 1 99 ? 11.813 -19.598 -5.571 1.00 39.31 99 PRO A O 1
ATOM 767 N N . ALA A 1 100 ? 11.023 -18.329 -7.269 1.00 42.62 100 ALA A N 1
ATOM 768 C CA . ALA A 1 100 ? 9.861 -18.967 -7.887 1.00 42.62 100 ALA A CA 1
ATOM 769 C C . ALA A 1 100 ? 9.556 -20.458 -7.591 1.00 42.62 100 ALA A C 1
ATOM 771 O O . ALA A 1 100 ? 9.170 -21.196 -8.490 1.00 42.62 100 ALA A O 1
ATOM 772 N N . GLU A 1 101 ? 9.597 -20.908 -6.346 1.00 40.62 101 GLU A N 1
ATOM 773 C CA . GLU A 1 101 ? 8.478 -21.694 -5.856 1.00 40.62 101 GLU A CA 1
ATOM 774 C C . GLU A 1 101 ? 7.471 -20.669 -5.377 1.00 40.62 101 GLU A C 1
ATOM 776 O O . GLU A 1 101 ? 7.767 -19.870 -4.489 1.00 40.62 101 GLU A O 1
ATOM 781 N N . ALA A 1 102 ? 6.292 -20.634 -6.001 1.00 45.69 102 ALA A N 1
ATOM 782 C CA . ALA A 1 102 ? 5.139 -19.988 -5.402 1.00 45.69 102 ALA A CA 1
ATOM 783 C C . ALA A 1 102 ? 5.167 -20.331 -3.912 1.00 45.69 102 ALA A C 1
ATOM 785 O O . ALA A 1 102 ? 5.021 -21.509 -3.576 1.00 45.69 102 ALA A O 1
ATOM 786 N N . ARG A 1 103 ? 5.422 -19.354 -3.025 1.00 49.44 103 ARG A N 1
ATOM 787 C CA . ARG A 1 103 ? 5.198 -19.572 -1.599 1.00 49.44 103 ARG A CA 1
ATOM 788 C C . ARG A 1 103 ? 3.751 -20.013 -1.537 1.00 49.44 103 ARG A C 1
ATOM 790 O O . ARG A 1 103 ? 2.852 -19.218 -1.808 1.00 49.44 103 ARG A O 1
ATOM 797 N N . ARG A 1 104 ? 3.536 -21.314 -1.338 1.00 53.75 104 ARG A N 1
ATOM 798 C CA . ARG A 1 104 ? 2.215 -21.928 -1.297 1.00 53.75 104 ARG A CA 1
ATOM 799 C C . ARG A 1 104 ? 1.596 -21.461 0.009 1.00 53.75 104 ARG A C 1
ATOM 801 O O . ARG A 1 104 ? 1.598 -22.176 1.003 1.00 53.75 104 ARG A O 1
ATOM 808 N N . HIS A 1 105 ? 1.146 -20.214 0.029 1.00 54.97 105 HIS A N 1
ATOM 809 C CA . HIS A 1 105 ? 0.375 -19.679 1.125 1.00 54.97 105 HIS A CA 1
ATOM 810 C C . HIS A 1 105 ? -0.947 -20.432 1.111 1.00 54.97 105 HIS A C 1
ATOM 812 O O . HIS A 1 105 ? -1.694 -20.405 0.134 1.00 54.97 105 HIS A O 1
ATOM 818 N N . ARG A 1 106 ? -1.206 -21.166 2.187 1.00 57.94 106 ARG A N 1
ATOM 819 C CA . ARG A 1 106 ? -2.501 -21.790 2.413 1.00 57.94 106 ARG A CA 1
ATOM 820 C C . ARG A 1 106 ? -3.353 -20.812 3.209 1.00 57.94 106 ARG A C 1
ATOM 822 O O . ARG A 1 106 ? -2.955 -20.401 4.295 1.00 57.94 106 ARG A O 1
ATOM 829 N N . THR A 1 107 ? -4.531 -20.475 2.694 1.00 65.31 107 THR A N 1
ATOM 830 C CA . THR A 1 107 ? -5.523 -19.710 3.455 1.00 65.31 107 THR A CA 1
ATOM 831 C C . THR A 1 107 ? -6.159 -20.611 4.508 1.00 65.31 107 THR A C 1
ATOM 833 O O . THR A 1 107 ? -6.631 -21.709 4.199 1.00 65.31 107 THR A O 1
ATOM 836 N N . LEU A 1 108 ? -6.177 -20.144 5.754 1.00 68.81 108 LEU A N 1
ATOM 837 C CA . LEU A 1 108 ? -6.887 -20.779 6.857 1.00 68.81 108 LEU A CA 1
ATOM 838 C C . LEU A 1 108 ? -7.978 -19.820 7.339 1.00 68.81 108 LEU A C 1
ATOM 840 O O . LEU A 1 108 ? -7.675 -18.711 7.764 1.00 68.81 108 LEU A O 1
ATOM 844 N N . ALA A 1 109 ? -9.240 -20.242 7.259 1.00 74.94 109 ALA A N 1
ATOM 845 C CA . ALA A 1 109 ? -10.363 -19.500 7.822 1.00 74.94 109 ALA A CA 1
ATOM 846 C C . ALA A 1 109 ? -10.602 -19.975 9.260 1.00 74.94 109 ALA A C 1
ATOM 848 O O . ALA A 1 109 ? -10.929 -21.142 9.484 1.00 74.94 109 ALA A O 1
ATOM 849 N N . LEU A 1 110 ? -10.422 -19.077 10.227 1.00 78.56 110 LEU A N 1
ATOM 850 C CA . LEU A 1 110 ? -10.624 -19.349 11.647 1.00 78.56 110 LEU A CA 1
ATOM 851 C C . LEU A 1 110 ? -11.943 -18.724 12.099 1.00 78.56 110 LEU A C 1
ATOM 853 O O . LEU A 1 110 ? -12.241 -17.580 11.766 1.00 78.56 110 LEU A O 1
ATOM 857 N N . ARG A 1 111 ? -12.736 -19.478 12.864 1.00 81.12 111 ARG A N 1
ATOM 858 C CA . ARG A 1 111 ? -13.872 -18.929 13.610 1.00 81.12 111 ARG A CA 1
ATOM 859 C C . ARG A 1 111 ? -13.406 -18.668 15.029 1.00 81.12 111 ARG A C 1
ATOM 861 O O . ARG A 1 111 ? -12.997 -19.603 15.713 1.00 81.12 111 ARG A O 1
ATOM 868 N N . LEU A 1 112 ? -13.449 -17.407 15.428 1.00 80.75 112 LEU A N 1
ATOM 869 C CA . LEU A 1 112 ? -13.031 -16.960 16.747 1.00 80.75 112 LEU A CA 1
ATOM 870 C C . LEU A 1 112 ? -14.266 -16.637 17.592 1.00 80.75 112 LEU A C 1
ATOM 872 O O . LEU A 1 112 ? -15.287 -16.227 17.032 1.00 80.75 112 LEU A O 1
ATOM 876 N N . PRO A 1 113 ? -14.202 -16.845 18.915 1.00 81.19 113 PRO A N 1
ATOM 877 C CA . PRO A 1 113 ? -15.226 -16.340 19.812 1.00 81.19 113 PRO A CA 1
ATOM 878 C C . PRO A 1 113 ? -15.204 -14.810 19.788 1.00 81.19 113 PRO A C 1
ATOM 880 O O . PRO A 1 113 ? -14.142 -14.201 19.917 1.00 81.19 113 PRO A O 1
ATOM 883 N N . ASP A 1 114 ? -16.377 -14.207 19.631 1.00 85.75 114 ASP A N 1
ATOM 884 C CA . ASP A 1 114 ? -16.553 -12.781 19.875 1.00 85.75 114 ASP A CA 1
ATOM 885 C C . ASP A 1 114 ? -16.694 -12.577 21.387 1.00 85.75 114 ASP A C 1
ATOM 887 O O . ASP A 1 114 ? -17.557 -13.184 22.022 1.00 85.75 114 ASP A O 1
ATOM 891 N N . PHE A 1 115 ? -15.814 -11.768 21.977 1.00 83.88 115 PHE A N 1
ATOM 892 C CA . PHE A 1 115 ? -15.854 -11.464 23.407 1.00 83.88 115 PHE A CA 1
ATOM 893 C C . PHE A 1 115 ? -16.873 -10.377 23.764 1.00 83.88 115 PHE A C 1
ATOM 895 O O . PHE A 1 115 ? -16.928 -9.985 24.931 1.00 83.88 115 PHE A O 1
ATOM 902 N N . GLU A 1 116 ? -17.612 -9.850 22.778 1.00 84.12 116 GLU A N 1
ATOM 903 C CA . GLU A 1 116 ? -18.521 -8.700 22.910 1.00 84.12 116 GLU A CA 1
ATOM 904 C C . GLU A 1 116 ? -17.816 -7.450 23.488 1.00 84.12 116 GLU A C 1
ATOM 906 O O . GLU A 1 116 ? -18.437 -6.496 23.953 1.00 84.12 116 GLU A O 1
ATOM 911 N N . ASP A 1 117 ? -16.480 -7.443 23.433 1.00 87.25 117 ASP A N 1
ATOM 912 C CA . ASP A 1 117 ? -15.587 -6.404 23.931 1.00 87.25 117 ASP A CA 1
ATOM 913 C C . ASP A 1 117 ? -14.511 -6.145 22.876 1.00 87.25 117 ASP A C 1
ATOM 915 O O . ASP A 1 117 ? -13.602 -6.952 22.650 1.00 87.25 117 ASP A O 1
ATOM 919 N N . ALA A 1 118 ? -14.594 -4.971 22.250 1.00 78.12 118 ALA A N 1
ATOM 920 C CA . ALA A 1 118 ? -13.702 -4.564 21.172 1.00 78.12 118 ALA A CA 1
ATOM 921 C C . ALA A 1 118 ? -12.217 -4.570 21.575 1.00 78.12 118 ALA A C 1
ATOM 923 O O . ALA A 1 118 ? -11.357 -4.823 20.733 1.00 78.12 118 ALA A O 1
ATOM 924 N N . LYS A 1 119 ? -11.889 -4.315 22.851 1.00 80.56 119 LYS A N 1
ATOM 925 C CA . LYS A 1 119 ? -10.495 -4.352 23.317 1.00 80.56 119 LYS A CA 1
ATOM 926 C C . LYS A 1 119 ? -9.989 -5.785 23.383 1.00 80.56 119 LYS A C 1
ATOM 928 O O . LYS A 1 119 ? -8.876 -6.046 22.941 1.00 80.56 119 LYS A O 1
ATOM 933 N N . LYS A 1 120 ? -10.800 -6.709 23.903 1.00 77.56 120 LYS A N 1
ATOM 934 C CA . LYS A 1 120 ? -10.436 -8.132 23.992 1.00 77.56 120 LYS A CA 1
ATOM 935 C C . LYS A 1 120 ? -10.343 -8.779 22.614 1.00 77.56 120 LYS A C 1
ATOM 937 O O . LYS A 1 120 ? -9.396 -9.523 22.382 1.00 77.56 120 LYS A O 1
ATOM 942 N N . ASN A 1 121 ? -11.252 -8.435 21.702 1.00 78.25 121 ASN A N 1
ATOM 943 C CA . ASN A 1 121 ? -11.187 -8.872 20.306 1.00 78.25 121 ASN A CA 1
ATOM 944 C C . ASN A 1 121 ? -9.891 -8.385 19.643 1.00 78.25 121 ASN A C 1
ATOM 946 O O . ASN A 1 121 ? -9.157 -9.192 19.087 1.00 78.25 121 ASN A O 1
ATOM 950 N N . LYS A 1 122 ? -9.529 -7.106 19.821 1.00 76.62 122 LYS A N 1
ATOM 951 C CA . LYS A 1 122 ? -8.265 -6.571 19.299 1.00 76.62 122 LYS A CA 1
ATOM 952 C C . LYS A 1 122 ? -7.036 -7.294 19.856 1.00 76.62 122 LYS A C 1
ATOM 954 O O . LYS A 1 122 ? -6.155 -7.661 19.091 1.00 76.62 122 LYS A O 1
ATOM 959 N N . VAL A 1 123 ? -6.985 -7.534 21.170 1.00 82.94 123 VAL A N 1
ATOM 960 C CA . VAL A 1 123 ? -5.872 -8.290 21.771 1.00 82.94 123 VAL A CA 1
ATOM 961 C C . VAL A 1 123 ? -5.801 -9.709 21.193 1.00 82.94 123 VAL A C 1
ATOM 963 O O . VAL A 1 123 ? -4.707 -10.203 20.934 1.00 82.94 123 VAL A O 1
ATOM 966 N N . MET A 1 124 ? -6.944 -10.362 20.959 1.00 84.44 124 MET A N 1
ATOM 967 C CA . MET A 1 124 ? -6.999 -11.683 20.324 1.00 84.44 124 MET A CA 1
ATOM 968 C C . MET A 1 124 ? -6.455 -11.658 18.891 1.00 84.44 124 MET A C 1
ATOM 970 O O . MET A 1 124 ? -5.623 -12.498 18.543 1.00 84.44 124 MET A O 1
ATOM 974 N N . ASP A 1 125 ? -6.877 -10.683 18.089 1.00 79.50 125 ASP A N 1
ATOM 975 C CA . ASP A 1 125 ? -6.420 -10.519 16.708 1.00 79.50 125 ASP A CA 1
ATOM 976 C C . ASP A 1 125 ? -4.907 -10.265 16.654 1.00 79.50 125 ASP A C 1
ATOM 978 O O . ASP A 1 125 ? -4.192 -10.942 15.910 1.00 79.50 125 ASP A O 1
ATOM 982 N N . ASP A 1 126 ? -4.398 -9.369 17.506 1.00 79.94 126 ASP A N 1
ATOM 983 C CA . ASP A 1 126 ? -2.969 -9.058 17.613 1.00 79.94 126 ASP A CA 1
ATOM 984 C C . ASP A 1 126 ? -2.152 -10.321 17.968 1.00 79.94 126 ASP A C 1
ATOM 986 O O . ASP A 1 126 ? -1.122 -10.604 17.350 1.00 79.94 126 ASP A O 1
ATOM 990 N N . MET A 1 127 ? -2.641 -11.153 18.899 1.00 82.94 127 MET A N 1
ATOM 991 C CA . MET A 1 127 ? -1.989 -12.420 19.264 1.00 82.94 127 MET A CA 1
ATOM 992 C C . MET A 1 127 ? -1.945 -13.427 18.104 1.00 82.94 127 MET A C 1
ATOM 994 O O . MET A 1 127 ? -0.946 -14.137 17.937 1.00 82.94 127 MET A O 1
ATOM 998 N N . ILE A 1 128 ? -3.010 -13.507 17.301 1.00 86.75 128 ILE A N 1
ATOM 999 C CA . ILE A 1 128 ? -3.071 -14.385 16.124 1.00 86.75 128 ILE A CA 1
ATOM 1000 C C . ILE A 1 128 ? -2.113 -13.887 15.042 1.00 86.75 128 ILE A C 1
ATOM 1002 O O . ILE A 1 128 ? -1.370 -14.690 14.470 1.00 86.75 128 ILE A O 1
ATOM 1006 N N . HIS A 1 129 ? -2.073 -12.577 14.797 1.00 77.25 129 HIS A N 1
ATOM 1007 C CA . HIS A 1 129 ? -1.128 -11.969 13.864 1.00 77.25 129 HIS A CA 1
ATOM 1008 C C . HIS A 1 129 ? 0.324 -12.257 14.255 1.00 77.25 129 HIS A C 1
ATOM 1010 O O . HIS A 1 129 ? 1.104 -12.712 13.415 1.00 77.25 129 HIS A O 1
ATOM 1016 N N . ASP A 1 130 ? 0.671 -12.098 15.532 1.00 79.75 130 ASP A N 1
ATOM 1017 C CA . ASP A 1 130 ? 2.004 -12.408 16.051 1.00 79.75 130 ASP A CA 1
ATOM 1018 C C . ASP A 1 130 ? 2.369 -13.889 15.897 1.00 79.75 130 ASP A C 1
ATOM 1020 O O . ASP A 1 130 ? 3.506 -14.238 15.563 1.00 79.75 130 ASP A O 1
ATOM 1024 N N . LEU A 1 131 ? 1.414 -14.793 16.139 1.00 82.88 131 LEU A N 1
ATOM 1025 C CA . LEU A 1 131 ? 1.619 -16.225 15.938 1.00 82.88 131 LEU A CA 1
ATOM 1026 C C . LEU A 1 131 ? 1.913 -16.543 14.466 1.00 82.88 131 LEU A C 1
ATOM 1028 O O . LEU A 1 131 ? 2.875 -17.255 14.176 1.00 82.88 131 LEU A O 1
ATOM 1032 N N . VAL A 1 132 ? 1.127 -15.990 13.541 1.00 82.75 132 VAL A N 1
ATOM 1033 C CA . VAL A 1 132 ? 1.330 -16.175 12.098 1.00 82.75 132 VAL A CA 1
ATOM 1034 C C . VAL A 1 132 ? 2.673 -15.591 11.655 1.00 82.75 132 VAL A C 1
ATOM 1036 O O . VAL A 1 132 ? 3.392 -16.243 10.898 1.00 82.75 132 VAL A O 1
ATOM 1039 N N . ALA A 1 133 ? 3.060 -14.419 12.166 1.00 71.44 133 ALA A N 1
ATOM 1040 C CA . ALA A 1 133 ? 4.353 -13.803 11.873 1.00 71.44 133 ALA A CA 1
ATOM 1041 C C . ALA A 1 133 ? 5.532 -14.678 12.337 1.00 71.44 133 ALA A C 1
ATOM 1043 O O . ALA A 1 133 ? 6.510 -14.846 11.604 1.00 71.44 133 ALA A O 1
ATOM 1044 N N . ARG A 1 134 ? 5.426 -15.300 13.520 1.00 76.81 134 ARG A N 1
ATOM 1045 C CA . ARG A 1 134 ? 6.428 -16.258 14.019 1.00 76.81 134 ARG A CA 1
ATOM 1046 C C . ARG A 1 134 ? 6.526 -17.510 13.144 1.00 76.81 134 ARG A C 1
ATOM 1048 O O . ARG A 1 134 ? 7.635 -17.934 12.832 1.00 76.81 134 ARG A O 1
ATOM 1055 N N . ILE A 1 135 ? 5.394 -18.071 12.714 1.00 80.81 135 ILE A N 1
ATOM 1056 C CA . ILE A 1 135 ? 5.365 -19.231 11.805 1.00 80.81 135 ILE A CA 1
ATOM 1057 C C . ILE A 1 135 ? 5.975 -18.871 10.447 1.00 80.81 135 ILE A C 1
ATOM 1059 O O . ILE A 1 135 ? 6.751 -19.648 9.901 1.00 80.81 135 ILE A O 1
ATOM 1063 N N . ALA A 1 136 ? 5.666 -17.687 9.912 1.00 70.75 136 ALA A N 1
ATOM 1064 C CA . ALA A 1 136 ? 6.231 -17.226 8.650 1.00 70.75 136 ALA A CA 1
ATOM 1065 C C . ALA A 1 136 ? 7.760 -17.138 8.723 1.00 70.75 136 ALA A C 1
ATOM 1067 O O . ALA A 1 136 ? 8.432 -17.604 7.806 1.00 70.75 136 ALA A O 1
ATOM 1068 N N . LYS A 1 137 ? 8.299 -16.618 9.834 1.00 71.06 137 LYS A N 1
ATOM 1069 C CA . LYS A 1 137 ? 9.745 -16.527 10.071 1.00 71.06 137 LYS A CA 1
ATOM 1070 C C . LYS A 1 137 ? 10.425 -17.900 10.134 1.00 71.06 137 LYS A C 1
ATOM 1072 O O . LYS A 1 137 ? 11.520 -18.037 9.610 1.00 71.06 137 LYS A O 1
ATOM 1077 N N . LEU A 1 138 ? 9.759 -18.917 10.689 1.00 71.94 138 LEU A N 1
ATOM 1078 C CA . LEU A 1 138 ? 10.276 -20.293 10.749 1.00 71.94 138 LEU A CA 1
ATOM 1079 C C . LEU A 1 138 ? 10.479 -20.930 9.362 1.00 71.94 138 LEU A C 1
ATOM 1081 O O . LEU A 1 138 ? 11.261 -21.858 9.227 1.00 71.94 138 LEU A O 1
ATOM 1085 N N . VAL A 1 139 ? 9.767 -20.451 8.339 1.00 64.38 139 VAL A N 1
ATOM 1086 C CA . VAL A 1 139 ? 9.906 -20.919 6.947 1.00 64.38 139 VAL A CA 1
ATOM 1087 C C . VAL A 1 139 ? 10.985 -20.125 6.189 1.00 64.38 139 VAL A C 1
ATOM 1089 O O . VAL A 1 139 ? 11.311 -20.454 5.048 1.00 64.38 139 VAL A O 1
ATOM 1092 N N . GLU A 1 140 ? 11.505 -19.035 6.764 1.00 57.12 140 GLU A N 1
ATOM 1093 C CA . GLU A 1 140 ? 12.549 -18.220 6.130 1.00 57.12 140 GLU A CA 1
ATOM 1094 C C . GLU A 1 140 ? 13.980 -18.593 6.537 1.00 57.12 140 GLU A C 1
ATOM 1096 O O . GLU A 1 140 ? 14.877 -18.239 5.763 1.00 57.12 140 GLU A O 1
ATOM 1101 N N . ASP A 1 141 ? 14.154 -19.267 7.682 1.00 45.00 141 ASP A N 1
ATOM 1102 C CA . ASP A 1 141 ? 15.396 -19.918 8.144 1.00 45.00 141 ASP A CA 1
ATOM 1103 C C . ASP A 1 141 ? 15.578 -21.300 7.486 1.00 45.00 141 ASP A C 1
ATOM 1105 O O . ASP A 1 141 ? 16.740 -21.646 7.168 1.00 45.00 141 ASP A O 1
#

Radius of gyration: 18.48 Å; chains: 1; bounding box: 46×37×39 Å

Sequence (141 aa):
MSVQDAATPGPDGHPAVAAYKAVLREVLGKRPSGMRRRLAEALERNPSFVSQIANPAYPTPIPVAHVETILEICHFSAAERARFLAAYEEAHPRRARRPAEARRHRTLALRLPDFEDAKKNKVMDDMIHDLVARIAKLVED

pLDDT: mean 71.65, std 15.32, range [30.77, 87.25]